Protein AF-A0A7G2IJH4-F1 (afdb_monomer)

Nearest PDB structures (foldseek):
  1hjr-assembly2_D  TM=6.345E-01  e=6.880E-02  Escherichia coli
  2flo-assembly2_D  TM=5.960E-01  e=7.750E-02  Escherichia coli O157:H7
  7xhj-assembly1_B  TM=5.946E-01  e=3.432E-01  Deinococcus radiodurans R1 = ATCC 13939 = DSM 20539
  8ygj-assembly1_E  TM=6.444E-01  e=4.905E-01  Moloney murine leukemia virus
  7xhj-assembly1_A  TM=6.014E-01  e=3.866E-01  Deinococcus radiodurans R1 = ATCC 13939 = DSM 20539

Foldseek 3Di:
DKDKDWDQDQFWIKIWIWDDDPNDTHTDFIDIDGQPVVDRVVRVQVRVCVRVVHPGCVVVPDDD

Sequence (64 aa):
MQTVSVDIGSTWTKAALFAHEGEDLTLINHVLTPTTTHHLADGFFASLNQVLNVADARPLLKKW

Radius of gyration: 12.21 Å; Cα contacts (8 Å, |Δi|>4): 108; chains: 1; bounding box: 28×23×33 Å

Secondary structure (DSSP, 8-state):
-EEEEEEE-SSEEEEEEEEEETTEEEEEEEEEEE--TT-HHHHHHHHHHHHHT-S--GGGG---

InterPro domains:
  IPR006230 Protein MutL [PF13941] (4-55)

Organism: Citrobacter freundii (NCBI:txid546)

Structure (mmCIF, N/CA/C/O backbone):
data_AF-A0A7G2IJH4-F1
#
_entry.id   AF-A0A7G2IJH4-F1
#
loop_
_atom_site.group_PDB
_atom_site.id
_atom_site.type_symbol
_atom_site.label_atom_id
_atom_site.label_alt_id
_atom_site.label_comp_id
_atom_site.label_asym_id
_atom_site.label_entity_id
_atom_site.label_seq_id
_atom_site.pdbx_PDB_ins_code
_atom_site.Cartn_x
_atom_site.Cartn_y
_atom_site.Cartn_z
_atom_site.occupancy
_atom_site.B_iso_or_equiv
_atom_site.auth_seq_id
_atom_site.auth_comp_id
_atom_site.auth_asym_id
_atom_site.auth_atom_id
_atom_site.pdbx_PDB_model_num
ATOM 1 N N . MET A 1 1 ? -14.786 1.132 11.516 1.00 89.75 1 MET A N 1
ATOM 2 C CA . MET A 1 1 ? -14.611 1.013 10.042 1.00 89.75 1 MET A CA 1
ATOM 3 C C . MET A 1 1 ? -13.121 1.056 9.734 1.00 89.75 1 MET A C 1
ATOM 5 O O . MET A 1 1 ? -12.396 1.643 10.524 1.00 89.75 1 MET A O 1
ATOM 9 N N . GLN A 1 2 ? -12.652 0.435 8.651 1.00 92.12 2 GLN A N 1
ATOM 10 C CA . GLN A 1 2 ? -11.257 0.566 8.217 1.00 92.12 2 GLN A CA 1
ATOM 11 C C . GLN A 1 2 ? -11.179 1.373 6.925 1.00 92.12 2 GLN A C 1
ATOM 13 O O . GLN A 1 2 ? -11.973 1.147 6.014 1.00 92.12 2 GLN A O 1
ATOM 18 N N . THR A 1 3 ? -10.213 2.285 6.859 1.00 94.31 3 THR A N 1
ATOM 19 C CA . THR A 1 3 ? -9.969 3.135 5.690 1.00 94.31 3 THR A CA 1
ATOM 20 C C . THR A 1 3 ? -8.497 3.076 5.328 1.00 94.31 3 THR A C 1
ATOM 22 O O . THR A 1 3 ? -7.634 3.182 6.198 1.00 94.31 3 THR A O 1
ATOM 25 N N . VAL A 1 4 ? -8.213 2.942 4.035 1.00 96.06 4 VAL A N 1
ATOM 26 C CA . VAL A 1 4 ? -6.864 3.113 3.497 1.00 96.06 4 VAL A CA 1
ATOM 27 C C . VAL A 1 4 ? -6.778 4.478 2.829 1.00 96.06 4 VAL A C 1
ATOM 29 O O . VAL A 1 4 ? -7.614 4.812 1.992 1.00 96.06 4 VAL A O 1
ATOM 32 N N . SER A 1 5 ? -5.757 5.249 3.185 1.00 97.00 5 SER A N 1
ATOM 33 C CA . SER A 1 5 ? -5.359 6.455 2.460 1.00 97.00 5 SER A CA 1
ATOM 34 C C . SER A 1 5 ? -4.101 6.158 1.653 1.00 97.00 5 SER A C 1
ATOM 36 O O . SER A 1 5 ? -3.178 5.531 2.179 1.00 97.00 5 SER A O 1
ATOM 38 N N . VAL A 1 6 ? -4.069 6.587 0.390 1.00 97.88 6 VAL A N 1
ATOM 39 C CA . VAL A 1 6 ? -2.918 6.416 -0.506 1.00 97.88 6 VAL A CA 1
ATOM 40 C C . VAL A 1 6 ? -2.531 7.768 -1.106 1.00 97.88 6 VAL A C 1
ATOM 42 O O . VAL A 1 6 ? -3.358 8.431 -1.726 1.00 97.88 6 VAL A O 1
ATOM 45 N N . ASP A 1 7 ? -1.266 8.149 -0.940 1.00 98.00 7 ASP A N 1
ATOM 46 C CA . ASP A 1 7 ? -0.626 9.319 -1.549 1.00 98.00 7 ASP A CA 1
ATOM 47 C C . ASP A 1 7 ? 0.384 8.848 -2.600 1.00 98.00 7 ASP A C 1
ATOM 49 O O . ASP A 1 7 ? 1.345 8.146 -2.275 1.00 98.00 7 ASP A O 1
ATOM 53 N N . ILE A 1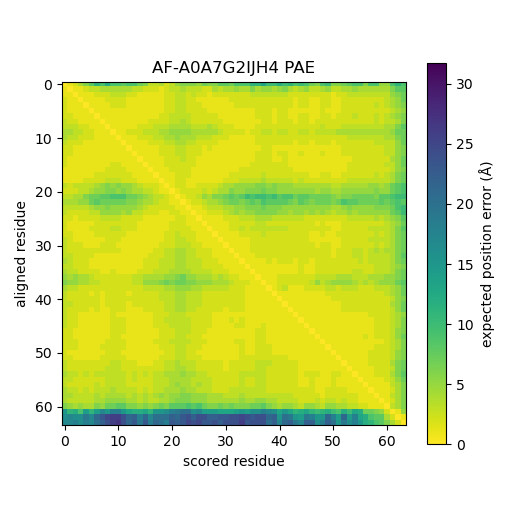 8 ? 0.175 9.223 -3.863 1.00 98.12 8 ILE A N 1
ATOM 54 C CA . ILE A 1 8 ? 1.080 8.898 -4.971 1.00 98.12 8 ILE A CA 1
ATOM 55 C C . ILE A 1 8 ? 1.917 10.141 -5.280 1.00 98.12 8 ILE A C 1
ATOM 57 O O . ILE A 1 8 ? 1.497 11.023 -6.028 1.00 98.12 8 ILE A O 1
ATOM 61 N N . GLY A 1 9 ? 3.117 10.207 -4.706 1.00 96.75 9 GLY A N 1
ATOM 62 C CA . GLY A 1 9 ? 4.103 11.237 -5.026 1.00 96.75 9 GLY A CA 1
ATOM 63 C C . GLY A 1 9 ? 4.955 10.878 -6.245 1.00 96.75 9 GLY A C 1
ATOM 64 O O . GLY A 1 9 ? 4.849 9.787 -6.799 1.00 96.75 9 GLY A O 1
ATOM 65 N N . SER A 1 10 ? 5.870 11.767 -6.638 1.00 96.00 10 SER A N 1
ATOM 66 C CA . SER A 1 10 ? 6.806 11.527 -7.752 1.00 96.00 10 SER A CA 1
ATOM 67 C C . SER A 1 10 ? 7.894 10.495 -7.433 1.00 96.00 10 SER A C 1
ATOM 69 O O . SER A 1 10 ? 8.326 9.772 -8.326 1.00 96.00 10 SER A O 1
ATOM 71 N N . THR A 1 11 ? 8.320 10.411 -6.169 1.00 97.06 11 THR A N 1
ATOM 72 C CA . THR A 1 11 ? 9.358 9.468 -5.710 1.00 97.06 11 THR A CA 1
ATOM 73 C C . THR A 1 11 ? 8.769 8.283 -4.953 1.00 97.06 11 THR A C 1
ATOM 75 O O . THR A 1 11 ? 9.196 7.149 -5.149 1.00 97.06 11 THR A O 1
ATOM 78 N N . TRP A 1 12 ? 7.794 8.543 -4.082 1.00 98.19 12 TRP A N 1
ATOM 79 C CA . TRP A 1 12 ? 7.241 7.557 -3.158 1.00 98.19 12 TRP A CA 1
ATOM 80 C C . TRP A 1 12 ? 5.722 7.508 -3.250 1.00 98.19 12 TRP A C 1
ATOM 82 O O . TRP A 1 12 ? 5.063 8.548 -3.213 1.00 98.19 12 TRP A O 1
ATOM 92 N N . THR A 1 13 ? 5.189 6.292 -3.287 1.00 98.44 13 THR A N 1
ATOM 93 C CA . THR A 1 13 ? 3.788 5.996 -3.006 1.0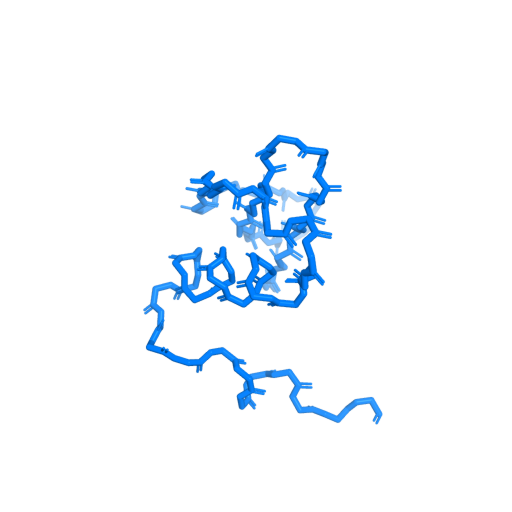0 98.44 13 THR A CA 1
ATOM 94 C C . THR A 1 13 ? 3.681 5.576 -1.543 1.00 98.44 13 THR A C 1
ATOM 96 O O . THR A 1 13 ? 4.385 4.668 -1.093 1.00 98.44 13 THR A O 1
ATOM 99 N N . LYS A 1 14 ? 2.843 6.276 -0.782 1.00 98.62 14 LYS A N 1
ATOM 100 C CA . LYS A 1 14 ? 2.648 6.077 0.657 1.00 98.62 14 LYS A CA 1
ATOM 101 C C . LYS A 1 14 ? 1.237 5.560 0.873 1.00 98.62 14 LYS A C 1
ATOM 103 O O . LYS A 1 14 ? 0.298 6.152 0.348 1.00 98.62 14 LYS A O 1
ATOM 108 N N . ALA A 1 15 ? 1.080 4.510 1.668 1.00 98.50 15 ALA A N 1
ATOM 109 C CA . ALA A 1 15 ? -0.238 4.034 2.067 1.00 98.50 15 ALA A CA 1
ATOM 110 C C . ALA A 1 15 ? -0.316 3.873 3.583 1.00 98.50 15 ALA A C 1
ATOM 112 O O . ALA A 1 15 ? 0.649 3.445 4.215 1.00 98.50 15 ALA A O 1
ATOM 113 N N . ALA A 1 16 ? -1.467 4.215 4.155 1.00 98.50 16 ALA A N 1
ATOM 114 C CA . ALA A 1 16 ? -1.745 4.087 5.578 1.00 98.50 16 ALA A CA 1
ATOM 115 C C . ALA A 1 16 ? -3.139 3.489 5.793 1.00 98.50 16 ALA A C 1
ATOM 117 O O . ALA A 1 16 ? -4.120 3.957 5.214 1.00 98.50 16 ALA A O 1
ATOM 118 N N . LEU A 1 17 ? -3.205 2.446 6.621 1.00 98.12 17 LEU A N 1
ATOM 119 C CA . LEU A 1 17 ? -4.433 1.807 7.073 1.00 98.12 17 LEU A CA 1
ATOM 120 C C . LEU A 1 17 ? -4.808 2.377 8.435 1.00 98.12 17 LEU A C 1
ATOM 122 O O . LEU A 1 17 ? -4.012 2.333 9.376 1.00 98.12 17 LEU A O 1
ATOM 126 N N . PHE A 1 18 ? -6.044 2.838 8.546 1.00 97.62 18 PHE A N 1
ATOM 127 C CA . PHE A 1 18 ? -6.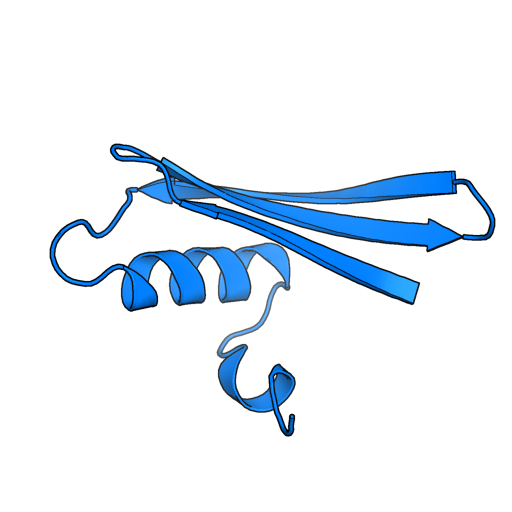586 3.397 9.769 1.00 97.62 18 PHE A CA 1
ATOM 128 C C . PHE A 1 18 ? -7.805 2.617 10.264 1.00 97.62 18 PHE A C 1
ATOM 130 O O . PHE A 1 18 ? -8.662 2.221 9.468 1.00 97.62 18 PHE A O 1
ATOM 137 N N . ALA A 1 19 ? -7.906 2.458 11.583 1.00 97.06 19 ALA A N 1
ATOM 138 C CA . ALA A 1 19 ? -9.162 2.179 12.272 1.00 97.06 19 ALA A CA 1
ATOM 139 C C . ALA A 1 19 ? -9.866 3.505 12.563 1.00 97.06 19 ALA A C 1
ATOM 141 O O . ALA A 1 19 ? -9.259 4.425 13.106 1.00 97.06 19 ALA A O 1
ATOM 142 N N . HIS A 1 20 ? -11.144 3.572 12.210 1.00 95.00 20 HIS A N 1
ATOM 143 C CA . HIS A 1 20 ? -12.041 4.667 12.549 1.00 95.00 20 HIS A CA 1
ATOM 144 C C . HIS A 1 20 ? -13.091 4.170 13.548 1.00 95.00 20 HIS A C 1
ATOM 146 O O . HIS A 1 20 ? -13.916 3.305 13.199 1.00 95.00 20 HIS A O 1
ATOM 152 N N . GLU A 1 21 ? -13.057 4.718 14.761 1.00 94.44 21 GLU A N 1
ATOM 153 C CA . GLU A 1 21 ? -13.927 4.384 15.894 1.00 94.44 21 GLU A CA 1
ATOM 154 C C . GLU A 1 21 ? -14.502 5.673 16.496 1.00 94.44 21 GLU A C 1
ATOM 156 O O . GLU A 1 21 ? -13.802 6.430 17.157 1.00 94.44 21 GLU A O 1
ATOM 161 N N . GLY A 1 22 ? -15.785 5.957 16.251 1.00 90.62 22 GLY A N 1
ATOM 162 C CA . GLY A 1 22 ? -16.360 7.252 16.630 1.00 90.62 22 GLY A CA 1
ATOM 163 C C . GLY A 1 22 ? -15.689 8.395 15.865 1.00 90.62 22 GLY A C 1
ATOM 164 O O . GLY A 1 22 ? -15.713 8.378 14.640 1.00 90.62 22 GLY A O 1
ATOM 165 N N . GLU A 1 23 ? -15.093 9.346 16.585 1.00 91.12 23 GLU A N 1
ATOM 166 C CA . GLU A 1 23 ? -14.297 10.455 16.027 1.00 91.12 23 GLU A CA 1
ATOM 167 C C . GLU A 1 23 ? -12.786 10.143 16.006 1.00 91.12 23 GLU A C 1
ATOM 169 O O . GLU A 1 23 ? -11.985 10.945 15.521 1.00 91.12 23 GLU A O 1
ATOM 174 N N . ASP A 1 24 ? -12.383 8.983 16.536 1.00 94.00 24 ASP A N 1
ATOM 175 C CA . ASP A 1 24 ? -10.981 8.616 16.680 1.00 94.00 24 ASP A CA 1
ATOM 176 C C . ASP A 1 24 ? -10.455 7.882 15.443 1.00 94.00 24 ASP A C 1
ATOM 178 O O . ASP A 1 24 ? -11.078 6.973 14.881 1.00 94.00 24 ASP A O 1
ATOM 182 N N . LEU A 1 25 ? -9.242 8.269 15.051 1.00 95.44 25 LEU A N 1
ATOM 183 C CA . LEU A 1 25 ? -8.497 7.731 13.919 1.00 95.44 25 LEU A CA 1
ATOM 184 C C . LEU A 1 25 ? -7.182 7.131 14.423 1.00 95.44 25 LEU A C 1
ATOM 186 O O . LEU A 1 25 ? -6.239 7.848 14.757 1.00 95.44 25 LEU A O 1
ATOM 190 N N . THR A 1 26 ? -7.109 5.801 14.458 1.00 97.62 26 THR A N 1
ATOM 191 C CA . THR A 1 2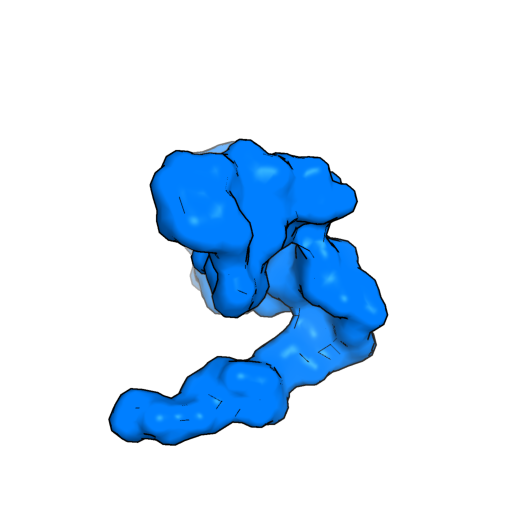6 ? -5.913 5.068 14.896 1.00 97.62 26 THR A CA 1
ATOM 192 C C . THR A 1 26 ? -5.160 4.518 13.694 1.00 97.62 26 THR A C 1
ATOM 194 O O . THR A 1 26 ? -5.721 3.774 12.889 1.00 97.62 26 THR A O 1
ATOM 197 N N . LEU A 1 27 ? -3.874 4.854 13.572 1.00 97.75 27 LEU A N 1
ATOM 198 C CA . LEU A 1 27 ? -2.995 4.276 12.556 1.00 97.75 27 LEU A CA 1
ATOM 199 C C . LEU A 1 27 ? -2.707 2.804 12.890 1.00 97.75 27 LEU A C 1
ATOM 201 O O . LEU A 1 27 ? -2.089 2.513 13.910 1.00 97.75 27 LEU A O 1
ATOM 205 N N . ILE A 1 28 ? -3.131 1.885 12.021 1.00 97.94 28 ILE A N 1
ATOM 206 C CA . ILE A 1 28 ? -2.907 0.437 12.171 1.00 97.94 28 ILE A CA 1
ATOM 207 C C . ILE A 1 28 ? -1.620 0.016 11.462 1.00 97.94 28 ILE A C 1
ATOM 209 O O . ILE A 1 28 ? -0.820 -0.735 12.012 1.00 97.94 28 ILE A O 1
ATOM 213 N N . ASN A 1 29 ? -1.437 0.462 10.217 1.00 98.25 29 ASN A N 1
ATOM 214 C CA . ASN A 1 29 ? -0.301 0.074 9.386 1.00 98.25 29 ASN A CA 1
ATOM 215 C C . ASN A 1 29 ? 0.069 1.200 8.414 1.00 98.25 29 ASN A C 1
ATOM 217 O O . ASN A 1 29 ? -0.793 1.988 8.024 1.00 98.25 29 ASN A O 1
ATOM 221 N N . HIS A 1 30 ? 1.331 1.263 7.996 1.00 98.38 30 HIS A N 1
ATOM 222 C CA . HIS A 1 30 ? 1.790 2.177 6.954 1.00 98.38 30 HIS A CA 1
ATOM 223 C C . HIS A 1 30 ? 2.936 1.569 6.147 1.00 98.38 30 HIS A C 1
ATOM 225 O O . HIS A 1 30 ? 3.733 0.793 6.668 1.00 98.38 30 HIS A O 1
ATOM 231 N N . VAL A 1 31 ? 3.033 1.951 4.876 1.00 98.44 31 VAL A N 1
ATOM 232 C CA . VAL A 1 31 ? 4.090 1.488 3.970 1.00 98.44 31 VAL A CA 1
ATOM 233 C C . VAL A 1 31 ? 4.562 2.615 3.058 1.00 98.44 31 VAL A C 1
ATOM 235 O O . VAL A 1 31 ? 3.797 3.520 2.707 1.00 98.44 31 VAL A O 1
ATOM 238 N N . LEU A 1 32 ? 5.828 2.532 2.651 1.00 97.75 32 LEU A N 1
ATOM 239 C CA . LEU A 1 32 ? 6.415 3.335 1.582 1.00 97.75 32 LEU A CA 1
ATOM 240 C C . LEU A 1 32 ? 6.928 2.407 0.484 1.00 97.75 32 LEU A C 1
ATOM 242 O O . LEU A 1 32 ? 7.747 1.528 0.744 1.00 97.75 32 LEU A O 1
ATOM 246 N N . THR A 1 33 ? 6.506 2.653 -0.752 1.00 96.62 33 THR A N 1
ATOM 247 C CA . THR A 1 33 ? 7.024 1.968 -1.941 1.00 96.62 33 THR A CA 1
ATOM 248 C C . THR A 1 33 ? 7.510 2.993 -2.964 1.00 96.62 33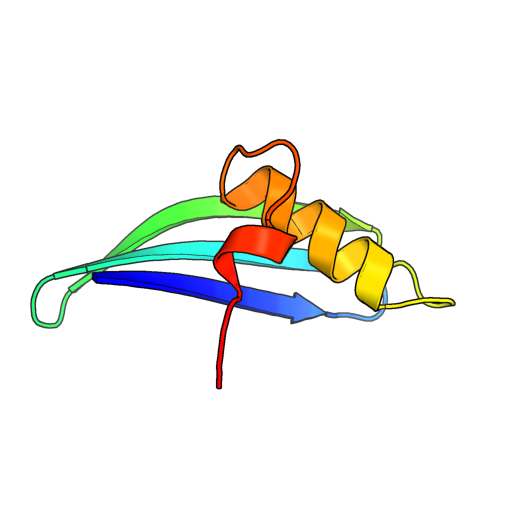 THR A C 1
ATOM 250 O O . THR A 1 33 ? 6.907 4.065 -3.067 1.00 96.62 33 THR A O 1
ATOM 253 N N . PRO A 1 34 ? 8.570 2.715 -3.746 1.00 97.62 34 PRO A N 1
ATOM 254 C CA . PRO A 1 34 ? 8.956 3.596 -4.846 1.00 97.62 34 PRO A CA 1
ATOM 255 C C . PRO A 1 34 ? 7.784 3.813 -5.813 1.00 97.62 34 PRO A C 1
ATOM 257 O O . PRO A 1 34 ? 7.058 2.868 -6.128 1.00 97.62 34 PRO A O 1
ATOM 260 N N . THR A 1 35 ? 7.587 5.043 -6.284 1.00 98.19 35 THR A N 1
ATOM 261 C CA . THR A 1 35 ? 6.553 5.330 -7.286 1.00 98.19 35 THR A CA 1
ATOM 262 C C . THR A 1 35 ? 6.948 4.743 -8.635 1.00 98.19 35 THR A C 1
ATOM 264 O O . THR A 1 35 ? 8.031 5.000 -9.158 1.00 98.19 35 THR A O 1
ATOM 267 N N . THR A 1 36 ? 6.025 4.012 -9.253 1.00 97.81 36 THR A N 1
ATOM 268 C CA . THR A 1 36 ? 6.150 3.505 -10.622 1.00 97.81 36 THR A CA 1
ATOM 269 C C . THR A 1 36 ? 5.645 4.555 -11.615 1.00 97.81 36 THR A C 1
ATOM 271 O O . THR A 1 36 ? 4.521 4.493 -12.105 1.00 97.81 36 THR A O 1
ATOM 274 N N . THR A 1 37 ? 6.471 5.557 -11.917 1.00 95.94 37 THR A N 1
ATOM 275 C CA . THR A 1 37 ? 6.071 6.744 -12.705 1.00 95.94 37 THR A CA 1
ATOM 276 C C . THR A 1 37 ? 5.560 6.434 -14.115 1.00 95.94 37 THR A C 1
ATOM 278 O O . THR A 1 37 ? 4.760 7.194 -14.652 1.00 95.94 37 THR A O 1
ATOM 281 N N . HIS A 1 38 ? 5.970 5.310 -14.707 1.00 96.06 38 HIS A N 1
ATOM 282 C CA . HIS A 1 38 ? 5.469 4.851 -16.007 1.00 96.06 38 HIS A CA 1
ATOM 283 C C . HIS A 1 38 ? 4.079 4.203 -15.937 1.00 96.06 38 HIS A C 1
ATOM 285 O O . HIS A 1 38 ? 3.352 4.210 -16.928 1.00 96.06 38 HIS A O 1
ATOM 291 N N . HIS A 1 39 ? 3.705 3.639 -14.785 1.00 96.19 39 HIS A N 1
ATOM 292 C CA . HIS A 1 39 ? 2.427 2.964 -14.583 1.00 96.19 39 HIS A CA 1
ATOM 293 C C . HIS A 1 39 ? 2.015 3.052 -13.109 1.00 96.19 39 HIS A C 1
ATOM 295 O O . HIS A 1 39 ? 2.343 2.190 -12.295 1.00 96.19 39 HIS A O 1
ATOM 301 N N . LEU A 1 40 ? 1.307 4.127 -12.746 1.00 97.38 40 LEU A N 1
ATOM 302 C CA . LEU A 1 40 ? 0.995 4.452 -11.345 1.00 97.38 40 LEU A CA 1
ATOM 303 C C . LEU A 1 40 ? 0.190 3.360 -10.628 1.00 97.38 40 LEU A C 1
ATOM 305 O O . LEU A 1 40 ? 0.297 3.213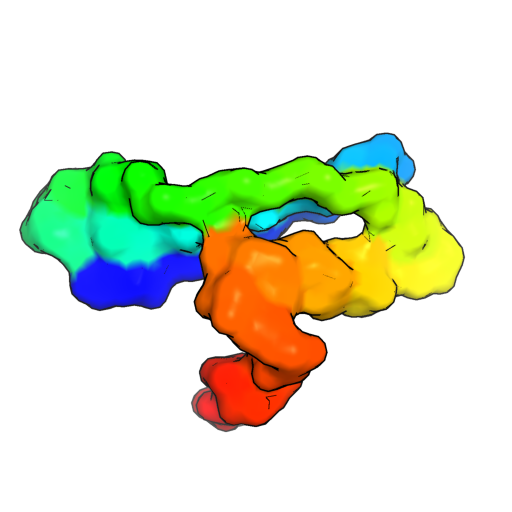 -9.412 1.00 97.38 40 LEU A O 1
ATOM 309 N N . ALA A 1 41 ? -0.591 2.580 -11.378 1.00 96.06 41 ALA A N 1
ATOM 310 C CA . ALA A 1 41 ? -1.361 1.476 -10.824 1.00 96.06 41 ALA A CA 1
ATOM 311 C C . ALA A 1 41 ? -0.465 0.402 -10.181 1.00 96.06 41 ALA A C 1
ATOM 313 O O . ALA A 1 41 ? -0.879 -0.201 -9.194 1.00 96.06 41 ALA A O 1
ATOM 314 N N . ASP A 1 42 ? 0.761 0.194 -10.671 1.00 96.12 42 ASP A N 1
ATOM 315 C CA . ASP A 1 42 ? 1.667 -0.812 -10.101 1.00 96.12 42 ASP A CA 1
ATOM 316 C C . ASP A 1 42 ? 2.098 -0.422 -8.683 1.00 96.12 42 ASP A C 1
ATOM 318 O O . ASP A 1 42 ? 1.980 -1.223 -7.760 1.00 96.12 42 ASP A O 1
ATOM 322 N N . GLY A 1 43 ? 2.523 0.828 -8.482 1.00 96.25 43 GLY A N 1
ATOM 323 C CA . GLY A 1 43 ? 2.869 1.381 -7.173 1.00 96.25 43 GLY A CA 1
ATOM 324 C C . GLY A 1 43 ? 1.659 1.469 -6.241 1.00 96.25 43 GLY A C 1
ATOM 325 O O . GLY A 1 43 ? 1.756 1.129 -5.060 1.00 96.25 43 GLY A O 1
ATOM 326 N N . PHE A 1 44 ? 0.491 1.836 -6.778 1.00 97.19 44 PHE A N 1
ATOM 327 C CA . PHE A 1 44 ? -0.771 1.799 -6.040 1.00 97.19 44 PHE A CA 1
ATOM 328 C C . PHE A 1 44 ? -1.076 0.390 -5.509 1.00 97.19 44 PHE A C 1
ATOM 330 O O . PHE A 1 44 ? -1.241 0.217 -4.305 1.00 97.19 44 PHE A O 1
ATOM 337 N N . PHE A 1 45 ? -1.097 -0.636 -6.364 1.00 97.19 45 PHE A N 1
ATOM 338 C CA . PHE A 1 45 ? -1.410 -1.998 -5.924 1.00 97.19 45 PHE A CA 1
ATOM 339 C C . PHE A 1 45 ? -0.297 -2.622 -5.079 1.00 97.19 45 PHE A C 1
ATOM 341 O O . PHE A 1 45 ? -0.602 -3.357 -4.144 1.00 97.19 45 PHE A O 1
ATOM 348 N N . ALA A 1 46 ? 0.974 -2.302 -5.337 1.00 97.19 46 ALA A N 1
ATOM 349 C CA . ALA A 1 46 ? 2.085 -2.742 -4.497 1.00 97.19 46 ALA A CA 1
ATOM 350 C C . ALA A 1 46 ? 1.952 -2.204 -3.064 1.00 97.19 46 ALA A C 1
ATOM 352 O O . ALA A 1 46 ? 2.010 -2.985 -2.113 1.00 97.19 46 ALA A O 1
ATOM 353 N N . SER A 1 47 ? 1.720 -0.896 -2.905 1.00 98.00 47 SER A N 1
ATOM 354 C CA . SER A 1 47 ? 1.499 -0.289 -1.586 1.00 98.00 47 SER A CA 1
ATOM 355 C C . SER A 1 47 ? 0.224 -0.812 -0.916 1.00 98.00 47 SER A C 1
ATOM 357 O O . SER A 1 47 ? 0.239 -1.115 0.276 1.00 98.00 47 SER A O 1
ATOM 359 N N . LEU A 1 48 ? -0.858 -1.009 -1.675 1.00 97.62 48 LEU A N 1
ATOM 360 C CA . LEU A 1 48 ? -2.127 -1.506 -1.147 1.00 97.62 48 LEU A CA 1
ATOM 361 C C . LEU A 1 48 ? -2.029 -2.957 -0.646 1.00 97.62 48 LEU A C 1
ATOM 363 O O . LEU A 1 48 ? -2.506 -3.264 0.445 1.00 97.62 48 LEU A O 1
ATOM 367 N N . ASN A 1 49 ? -1.375 -3.838 -1.406 1.00 97.69 49 ASN A N 1
ATOM 368 C CA . ASN A 1 49 ? -1.137 -5.226 -1.004 1.00 97.69 49 ASN A CA 1
ATOM 369 C C . ASN A 1 49 ? -0.327 -5.291 0.301 1.00 97.69 49 ASN A C 1
ATOM 371 O O . ASN A 1 49 ? -0.677 -6.041 1.211 1.00 97.69 49 ASN A O 1
ATOM 375 N N . GLN A 1 50 ? 0.719 -4.464 0.420 1.00 98.12 50 GLN A N 1
ATOM 376 C CA . GLN A 1 50 ? 1.565 -4.428 1.615 1.00 98.12 50 GLN A CA 1
ATOM 377 C C . GLN A 1 50 ? 0.840 -3.837 2.831 1.00 98.12 50 GLN A C 1
ATOM 379 O O . GLN A 1 50 ? 0.903 -4.419 3.912 1.00 98.12 50 GLN A O 1
ATOM 384 N N . VAL A 1 51 ? 0.122 -2.716 2.676 1.00 98.38 51 VAL A N 1
ATOM 385 C CA . VAL A 1 51 ? -0.549 -2.060 3.814 1.00 98.38 51 VAL A CA 1
ATOM 386 C C . VAL A 1 51 ? -1.705 -2.900 4.363 1.00 98.38 51 VAL A C 1
ATOM 388 O O . VAL A 1 51 ? -1.941 -2.903 5.571 1.00 98.38 51 VAL A O 1
ATOM 391 N N . LEU A 1 52 ? -2.393 -3.650 3.496 1.00 96.94 52 LEU A N 1
ATOM 392 C CA . LEU A 1 52 ? -3.463 -4.576 3.877 1.00 96.94 52 LEU A CA 1
ATOM 393 C C . LEU A 1 52 ? -2.950 -5.967 4.270 1.00 96.94 52 LEU A C 1
ATOM 395 O O . LEU A 1 52 ? -3.737 -6.780 4.747 1.00 96.94 52 LEU A O 1
ATOM 399 N N . ASN A 1 53 ? -1.655 -6.243 4.084 1.00 96.56 53 ASN A N 1
ATOM 400 C CA . ASN A 1 53 ? -1.042 -7.553 4.303 1.00 96.56 53 ASN A CA 1
ATOM 401 C C . ASN A 1 53 ? -1.769 -8.690 3.552 1.00 96.56 53 ASN A C 1
ATOM 403 O O . ASN A 1 53 ? -2.114 -9.728 4.120 1.00 96.56 53 ASN A O 1
ATOM 407 N N . VAL A 1 54 ? -2.028 -8.479 2.258 1.00 96.56 54 VAL A N 1
ATOM 408 C CA . VAL A 1 54 ? -2.677 -9.452 1.365 1.00 96.56 54 VAL A CA 1
ATOM 409 C C . VAL A 1 54 ? -1.855 -9.665 0.099 1.00 96.56 54 VAL A C 1
ATOM 411 O O . VAL A 1 54 ? -1.122 -8.785 -0.341 1.00 96.56 54 VAL A O 1
ATOM 414 N N . ALA A 1 55 ? -2.010 -10.832 -0.528 1.00 96.88 55 ALA A N 1
ATOM 415 C CA . ALA A 1 55 ? -1.328 -11.133 -1.787 1.00 96.88 55 ALA A CA 1
ATOM 416 C C . ALA A 1 55 ? -1.883 -10.329 -2.983 1.00 96.88 55 ALA A C 1
ATOM 418 O O . ALA A 1 55 ? -1.127 -9.963 -3.879 1.00 96.88 55 ALA A O 1
ATOM 419 N N . ASP A 1 56 ? -3.194 -10.060 -3.005 1.00 96.06 56 ASP A N 1
ATOM 420 C CA . ASP A 1 56 ? -3.859 -9.285 -4.057 1.00 96.06 56 ASP A CA 1
ATOM 421 C C . ASP A 1 56 ? -5.091 -8.555 -3.503 1.00 96.06 56 ASP A C 1
ATOM 423 O O . ASP A 1 56 ? -6.077 -9.181 -3.111 1.00 96.06 56 ASP A O 1
ATOM 427 N N . ALA A 1 57 ? -5.039 -7.224 -3.482 1.00 94.69 57 ALA A N 1
ATOM 428 C CA . ALA A 1 57 ? -6.104 -6.361 -2.990 1.00 94.69 57 ALA A CA 1
ATOM 429 C 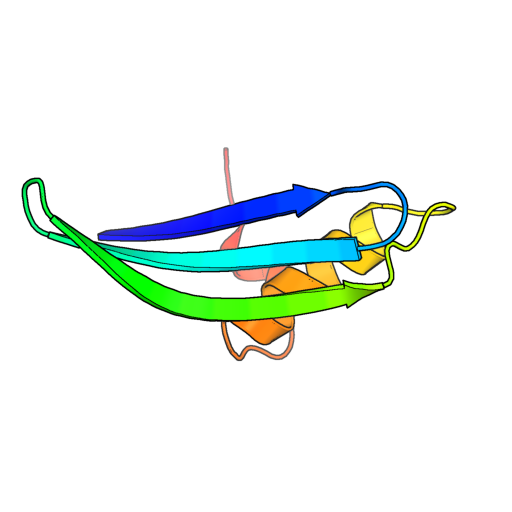C . ALA A 1 57 ? -7.183 -6.044 -4.041 1.00 94.69 57 ALA A C 1
ATOM 431 O O . ALA A 1 57 ? -8.248 -5.544 -3.681 1.00 94.69 57 ALA A O 1
ATOM 432 N N . ARG A 1 58 ? -6.976 -6.351 -5.332 1.00 92.75 58 ARG A N 1
ATOM 433 C CA . ARG A 1 58 ? -7.959 -6.066 -6.403 1.00 92.75 58 ARG A CA 1
ATOM 434 C C . ARG A 1 58 ? -9.362 -6.625 -6.125 1.00 92.75 58 ARG A C 1
ATOM 436 O O . ARG A 1 58 ? -10.331 -5.912 -6.384 1.00 92.75 58 ARG A O 1
ATOM 443 N N . PRO A 1 59 ? -9.530 -7.844 -5.572 1.00 93.19 59 PRO A N 1
ATOM 444 C CA . PRO A 1 59 ? -10.855 -8.367 -5.243 1.00 93.19 59 PRO A CA 1
ATOM 445 C C . PRO A 1 59 ? -11.589 -7.571 -4.155 1.00 93.19 59 PRO A C 1
ATOM 447 O O . PRO A 1 59 ? -12.819 -7.608 -4.122 1.00 93.19 59 PRO A O 1
ATOM 450 N N . LEU A 1 60 ? -10.854 -6.860 -3.291 1.00 88.56 60 LEU A N 1
ATOM 451 C CA . LEU A 1 60 ? -11.394 -6.073 -2.176 1.00 88.56 60 LEU A CA 1
ATOM 452 C C . LEU A 1 60 ? -11.982 -4.735 -2.638 1.00 88.56 60 LEU A C 1
ATOM 454 O O . LEU A 1 60 ? -12.799 -4.149 -1.939 1.00 88.56 60 LEU A O 1
ATOM 458 N N . LEU A 1 61 ? -11.611 -4.273 -3.834 1.00 8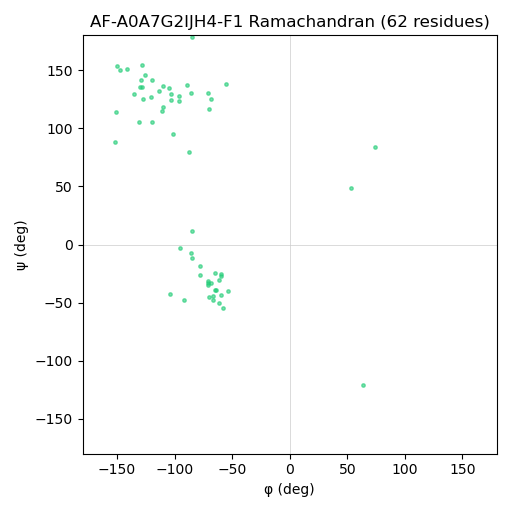4.81 61 LEU A N 1
ATOM 459 C CA . LEU A 1 61 ? -12.079 -3.011 -4.415 1.00 84.81 61 LEU A CA 1
ATOM 460 C C . LEU A 1 61 ? -13.424 -3.148 -5.155 1.00 84.81 61 LEU A C 1
ATOM 462 O O . LEU A 1 61 ? -13.808 -2.261 -5.918 1.00 84.81 61 LEU A O 1
ATOM 466 N N . LYS A 1 62 ? -14.138 -4.273 -5.008 1.00 75.69 62 LYS A N 1
ATOM 467 C CA . LYS A 1 62 ? -15.315 -4.560 -5.836 1.00 75.69 62 LYS A CA 1
ATOM 468 C 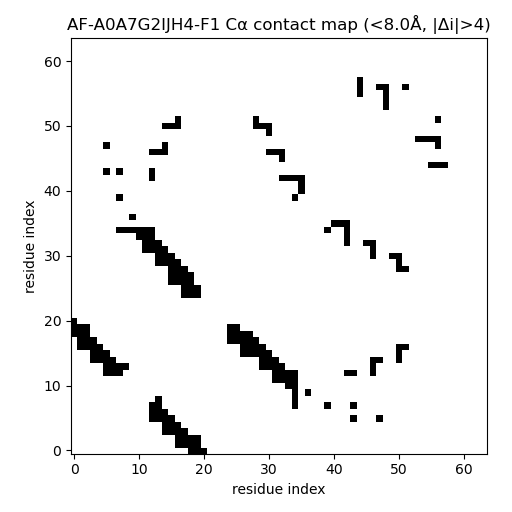C . LYS A 1 62 ? -16.512 -3.639 -5.552 1.00 75.69 62 LYS A C 1
ATOM 470 O O . LYS A 1 62 ? -17.083 -3.674 -4.468 1.00 75.69 62 LYS A O 1
ATOM 475 N N . LYS A 1 63 ? -16.952 -3.031 -6.666 1.00 51.75 63 LYS A N 1
ATOM 476 C CA . LYS A 1 63 ? -18.256 -2.437 -7.025 1.00 51.75 63 LYS A CA 1
ATOM 477 C C . LYS A 1 63 ? -18.600 -1.088 -6.384 1.00 51.75 63 LYS A C 1
ATOM 479 O O . LYS A 1 63 ? -19.371 -1.026 -5.433 1.00 51.75 63 LYS A O 1
ATOM 484 N N . TRP A 1 64 ? -18.090 -0.032 -7.015 1.00 47.91 64 TRP A N 1
ATOM 485 C CA . TRP A 1 64 ? -18.892 1.169 -7.267 1.00 47.91 64 TRP A CA 1
ATOM 486 C C . TRP A 1 64 ? -19.822 0.890 -8.451 1.00 47.91 64 TRP A C 1
ATOM 488 O O . TRP A 1 64 ? -19.375 0.147 -9.362 1.00 47.91 64 TRP A O 1
#

Mean predicted aligned error: 3.17 Å

Solvent-accessible surface area (backbone atoms only — not comparable to full-atom values): 3737 Å² total; per-residue (Å²): 91,79,49,76,50,76,48,82,47,86,64,42,18,38,21,37,27,29,42,44,57,93,93,44,78,43,81,74,36,67,40,80,35,67,33,32,83,93,45,57,66,57,26,51,51,53,26,47,13,59,38,69,71,44,95,69,50,72,80,76,68,70,78,131

pLDDT: mean 94.42, std 8.81, range [47.91, 98.62]